Protein AF-Q8GKB3-F1 (afdb_monomer_lite)

Structure (mmCIF, N/CA/C/O backbone):
data_AF-Q8GKB3-F1
#
_entry.id   AF-Q8GKB3-F1
#
loop_
_atom_site.group_PDB
_atom_site.id
_atom_site.type_symbol
_atom_site.label_atom_id
_atom_site.label_alt_id
_atom_site.label_comp_id
_atom_site.label_asym_id
_atom_site.label_entity_id
_atom_site.label_seq_id
_atom_site.pdbx_PDB_ins_code
_atom_site.Cartn_x
_atom_site.Cartn_y
_atom_site.Cartn_z
_atom_site.occupancy
_atom_site.B_iso_or_equiv
_atom_site.auth_seq_id
_atom_site.auth_comp_id
_atom_site.auth_asym_id
_atom_site.auth_atom_id
_atom_site.pdbx_PDB_model_num
ATOM 1 N N . ARG A 1 1 ? -27.242 21.390 -7.746 1.00 57.56 1 ARG A N 1
ATOM 2 C CA . ARG A 1 1 ? -28.396 20.561 -7.320 1.00 57.56 1 ARG A CA 1
ATOM 3 C C . ARG A 1 1 ? -28.477 19.266 -8.131 1.00 57.56 1 ARG A C 1
ATOM 5 O O . ARG A 1 1 ? -28.123 18.250 -7.562 1.00 57.56 1 ARG A O 1
ATOM 12 N N . ALA A 1 2 ? -28.715 19.308 -9.448 1.00 63.25 2 ALA A N 1
ATOM 13 C CA . ALA A 1 2 ? -28.786 18.109 -10.306 1.00 63.25 2 ALA A CA 1
ATOM 14 C C . ALA A 1 2 ? -27.558 17.166 -10.247 1.00 63.25 2 ALA A C 1
ATOM 16 O O . ALA A 1 2 ? -27.710 15.955 -10.167 1.00 63.25 2 ALA A O 1
ATOM 17 N N . LYS A 1 3 ? -26.325 17.701 -10.210 1.00 65.50 3 LYS A N 1
ATOM 18 C CA . LYS A 1 3 ? -25.102 16.877 -10.049 1.00 65.50 3 LYS A CA 1
ATOM 19 C C . LYS A 1 3 ? -25.018 16.148 -8.699 1.00 65.50 3 LYS A C 1
ATOM 21 O O . LYS A 1 3 ? -24.369 15.116 -8.605 1.00 65.50 3 LYS A O 1
ATOM 26 N N . LEU A 1 4 ? -25.637 16.712 -7.662 1.00 65.69 4 LEU A N 1
ATOM 27 C CA . LEU A 1 4 ? -25.622 16.187 -6.294 1.00 65.69 4 LEU A CA 1
ATOM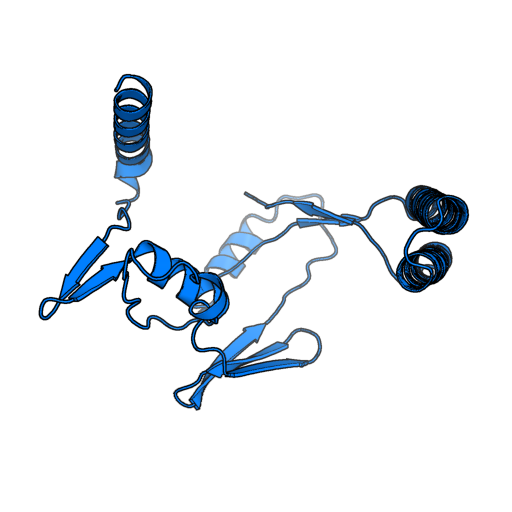 28 C C . LEU A 1 4 ? -26.699 15.115 -6.101 1.00 65.69 4 LEU A C 1
ATOM 30 O O . LEU A 1 4 ? -26.449 14.142 -5.404 1.00 65.69 4 LEU A O 1
ATOM 34 N N . GLU A 1 5 ? -27.856 15.276 -6.746 1.00 71.56 5 GLU A N 1
ATOM 35 C CA . GLU A 1 5 ? -28.888 14.232 -6.826 1.00 71.56 5 GLU A CA 1
ATOM 36 C C . GLU A 1 5 ? -28.377 13.026 -7.616 1.00 71.56 5 GLU A C 1
ATOM 38 O O . GLU A 1 5 ? -28.319 11.939 -7.061 1.00 71.56 5 GLU A O 1
ATOM 43 N N . ASN A 1 6 ? -27.796 13.243 -8.803 1.00 81.12 6 ASN A N 1
ATOM 44 C CA . ASN A 1 6 ? -27.187 12.164 -9.596 1.00 81.12 6 ASN A CA 1
ATOM 45 C C . ASN A 1 6 ? -26.105 11.382 -8.820 1.00 81.12 6 ASN A C 1
ATOM 47 O O . ASN A 1 6 ? -25.928 10.183 -9.010 1.00 81.12 6 ASN A O 1
ATOM 51 N N . PHE A 1 7 ? -25.367 12.056 -7.932 1.00 79.12 7 PHE A N 1
ATOM 52 C CA . PHE A 1 7 ? -24.372 11.400 -7.087 1.00 79.12 7 PHE A CA 1
ATOM 53 C C . PHE A 1 7 ? -25.003 10.544 -5.980 1.00 79.12 7 PHE A C 1
ATOM 55 O O . PHE A 1 7 ? -24.488 9.467 -5.694 1.00 79.12 7 PHE A O 1
ATOM 62 N N . LYS A 1 8 ? -26.110 10.991 -5.373 1.00 83.88 8 LYS A N 1
ATOM 63 C CA . LYS A 1 8 ? -26.847 10.197 -4.379 1.00 83.88 8 LYS A CA 1
ATOM 64 C C . LYS A 1 8 ? -27.447 8.945 -5.007 1.00 83.88 8 LYS A C 1
ATOM 66 O O . LYS A 1 8 ? -27.186 7.861 -4.498 1.00 83.88 8 LYS A O 1
ATOM 71 N N . ASP A 1 9 ? -28.110 9.094 -6.151 1.00 86.81 9 ASP A N 1
ATOM 72 C CA . ASP A 1 9 ? -28.740 7.983 -6.873 1.00 86.81 9 ASP A CA 1
ATOM 73 C C . ASP A 1 9 ? -27.709 6.901 -7.236 1.00 86.81 9 ASP A C 1
ATOM 75 O O . ASP A 1 9 ? -27.957 5.704 -7.119 1.00 86.81 9 ASP A O 1
ATOM 79 N N . ARG A 1 10 ? -26.491 7.314 -7.620 1.00 86.81 10 ARG A N 1
ATOM 80 C CA . ARG A 1 10 ? -25.379 6.387 -7.887 1.00 86.81 10 ARG A CA 1
ATOM 81 C C . ARG A 1 10 ? -24.908 5.636 -6.648 1.00 86.81 10 ARG A C 1
ATOM 83 O O . ARG A 1 10 ? -24.505 4.486 -6.775 1.00 86.81 10 ARG A O 1
ATOM 90 N N . ILE A 1 11 ? -24.898 6.276 -5.480 1.00 85.81 11 ILE A N 1
ATOM 91 C CA . ILE A 1 11 ? -24.496 5.605 -4.241 1.00 85.81 11 ILE A CA 1
ATOM 92 C C . ILE A 1 11 ? -25.533 4.557 -3.852 1.00 85.81 11 ILE A C 1
ATOM 94 O O . ILE A 1 11 ? -25.150 3.436 -3.537 1.00 85.81 11 ILE A O 1
ATOM 98 N N . GLU A 1 12 ? -26.815 4.908 -3.913 1.00 88.12 12 GLU A N 1
ATOM 99 C CA . GLU A 1 12 ? -27.913 3.989 -3.598 1.00 88.12 12 GLU A CA 1
ATOM 100 C C . GLU A 1 12 ? -27.902 2.783 -4.543 1.00 88.12 12 GLU A C 1
ATOM 102 O O . GLU A 1 12 ? -27.951 1.646 -4.082 1.00 88.12 12 GLU A O 1
ATOM 107 N N . LEU A 1 13 ? -27.686 3.013 -5.843 1.00 89.88 13 LEU A N 1
ATOM 108 C CA . LEU A 1 13 ? -27.510 1.939 -6.820 1.00 89.88 13 LEU A CA 1
ATOM 109 C C . LEU A 1 13 ? -26.322 1.023 -6.479 1.00 89.88 13 LEU A C 1
ATOM 111 O O . LEU A 1 13 ? -26.431 -0.195 -6.582 1.00 89.88 13 LEU A O 1
ATOM 115 N N . ILE A 1 14 ? -25.174 1.580 -6.078 1.00 87.88 14 ILE A N 1
ATOM 116 C CA . ILE A 1 14 ? -24.003 0.777 -5.688 1.00 87.88 14 ILE A CA 1
ATOM 117 C C . ILE A 1 14 ? -24.302 -0.048 -4.428 1.00 87.88 14 ILE A C 1
ATOM 119 O O . ILE A 1 14 ? -23.951 -1.225 -4.379 1.00 87.88 14 ILE A O 1
ATOM 123 N N . GLU A 1 15 ? -24.946 0.545 -3.421 1.00 88.25 15 GLU A N 1
ATOM 124 C CA . GLU A 1 15 ? -25.337 -0.153 -2.190 1.00 88.25 15 GLU A CA 1
ATOM 125 C C . GLU A 1 15 ? -26.321 -1.297 -2.486 1.00 88.25 15 GLU A C 1
ATOM 127 O O . GLU A 1 15 ? -26.156 -2.397 -1.957 1.00 88.25 15 GLU A O 1
ATOM 132 N N . GLU A 1 16 ? -27.287 -1.081 -3.382 1.00 90.50 16 GLU A N 1
ATOM 133 C CA . GLU A 1 16 ? -28.242 -2.103 -3.818 1.00 90.50 16 GLU A CA 1
ATOM 134 C C . GLU A 1 16 ? -27.545 -3.253 -4.556 1.00 90.50 16 GLU A C 1
ATOM 136 O O . GLU A 1 16 ? -27.718 -4.422 -4.196 1.00 90.50 16 GLU A O 1
ATOM 141 N N . LEU A 1 17 ? -26.693 -2.936 -5.536 1.00 91.44 17 LEU A N 1
ATOM 142 C CA . LEU A 1 17 ? -25.944 -3.930 -6.313 1.00 91.44 17 LEU A CA 1
ATOM 143 C C . LEU A 1 17 ? -25.020 -4.782 -5.437 1.00 91.44 17 LEU A C 1
ATOM 145 O O . LEU A 1 17 ? -24.800 -5.963 -5.721 1.00 91.44 17 LEU A O 1
ATOM 149 N N . LEU A 1 18 ? -24.475 -4.190 -4.374 1.00 89.12 18 LEU A N 1
ATOM 150 C CA . LEU A 1 18 ? -23.573 -4.865 -3.449 1.00 89.12 18 LEU A CA 1
ATOM 151 C C . LEU A 1 18 ? -24.287 -5.489 -2.248 1.00 89.12 18 LEU A C 1
ATOM 153 O O . LEU A 1 18 ? -23.636 -6.213 -1.504 1.00 89.12 18 LEU A O 1
ATOM 157 N N . SER A 1 19 ? -25.594 -5.277 -2.067 1.00 90.62 19 SER A N 1
ATOM 158 C CA . SER A 1 19 ? -26.366 -5.655 -0.868 1.00 90.62 19 SER A CA 1
ATOM 159 C C . SER A 1 19 ? -26.154 -7.098 -0.393 1.00 90.62 19 SER A C 1
ATOM 161 O O . SER A 1 19 ? -26.012 -7.333 0.807 1.00 90.62 19 SER A O 1
ATOM 163 N N . LYS A 1 20 ? -26.042 -8.056 -1.324 1.00 89.19 20 LYS A N 1
ATOM 164 C CA . LYS A 1 20 ? -25.775 -9.480 -1.041 1.00 89.19 20 LYS A CA 1
ATOM 165 C C . LYS A 1 20 ? -24.428 -9.754 -0.353 1.00 89.19 20 LYS A C 1
ATOM 167 O O . LYS A 1 20 ? -24.239 -10.832 0.195 1.00 89.19 20 LYS A O 1
ATOM 172 N N . TYR A 1 21 ? -23.499 -8.802 -0.408 1.00 85.69 21 TYR A N 1
ATOM 173 C CA . TYR A 1 21 ? -22.193 -8.846 0.255 1.00 85.69 21 TYR A CA 1
ATOM 174 C C . TYR A 1 21 ? -22.167 -8.040 1.561 1.00 85.69 21 TYR A C 1
ATOM 176 O O . TYR A 1 21 ? -21.103 -7.874 2.146 1.00 85.69 21 TYR A O 1
ATOM 184 N N . HIS A 1 22 ? -23.316 -7.522 2.011 1.00 84.81 22 HIS A N 1
ATOM 185 C CA . HIS A 1 22 ? -23.451 -6.717 3.229 1.00 84.81 22 HIS A CA 1
ATOM 186 C C . HIS A 1 22 ? -22.475 -5.521 3.283 1.00 84.81 22 HIS A C 1
ATOM 188 O O . HIS A 1 22 ? -21.670 -5.403 4.212 1.00 84.81 22 HIS A O 1
ATOM 194 N N . PRO A 1 23 ? -22.519 -4.614 2.288 1.00 83.50 23 PRO A N 1
ATOM 195 C CA . PRO A 1 23 ? -21.546 -3.541 2.169 1.00 83.50 23 PRO A CA 1
ATOM 196 C C . PRO A 1 23 ? -21.717 -2.552 3.324 1.00 83.50 23 PRO A C 1
ATOM 198 O O . PRO A 1 23 ? -22.819 -2.081 3.608 1.00 83.50 23 PRO A O 1
ATOM 201 N N . THR A 1 24 ? -20.612 -2.187 3.973 1.00 83.88 24 THR A N 1
ATOM 202 C CA . THR A 1 24 ? -20.613 -1.142 5.003 1.00 83.88 24 THR A CA 1
ATOM 203 C C . THR A 1 24 ? -20.085 0.154 4.411 1.00 83.88 24 THR A C 1
ATOM 205 O O . THR A 1 24 ? -18.907 0.275 4.079 1.00 83.88 24 THR A O 1
ATOM 208 N N . ARG A 1 25 ? -20.955 1.159 4.285 1.00 85.12 25 ARG A N 1
ATOM 209 C CA . ARG A 1 25 ? -20.536 2.479 3.812 1.00 85.12 25 ARG A CA 1
ATOM 210 C C . ARG A 1 25 ? -19.742 3.214 4.889 1.00 85.12 25 ARG A C 1
ATOM 212 O O . ARG A 1 25 ? -20.268 3.523 5.956 1.00 85.12 25 ARG A O 1
ATOM 219 N N . LEU A 1 26 ? -18.509 3.583 4.555 1.00 89.31 26 LEU A N 1
ATOM 220 C CA . LEU A 1 26 ? -17.647 4.412 5.395 1.00 89.31 26 LEU A CA 1
ATOM 221 C C . LEU A 1 26 ? -18.171 5.859 5.418 1.00 89.31 26 LEU A C 1
ATOM 223 O O . LEU A 1 26 ? -18.355 6.481 4.369 1.00 89.31 26 LEU A O 1
ATOM 227 N N . LYS A 1 27 ? -18.453 6.386 6.614 1.00 89.06 27 LYS A N 1
ATOM 228 C CA . LYS A 1 27 ? -19.030 7.723 6.840 1.00 89.06 27 LYS A CA 1
ATOM 229 C C . LYS A 1 27 ? -18.283 8.465 7.953 1.00 89.06 27 LYS A C 1
ATOM 231 O O . LYS A 1 27 ? -17.488 7.878 8.687 1.00 89.06 27 LYS A O 1
ATOM 236 N N . GLU A 1 28 ? -18.552 9.760 8.079 1.00 90.88 28 GLU A N 1
ATOM 237 C CA . GLU A 1 28 ? -18.192 10.508 9.286 1.00 90.88 28 GLU A CA 1
ATOM 238 C C . GLU A 1 28 ? -19.010 9.988 10.482 1.00 90.88 28 GLU A C 1
ATOM 240 O O . GLU A 1 28 ? -20.174 9.609 10.323 1.00 90.88 28 GLU A O 1
ATOM 245 N N . TYR A 1 29 ? -18.415 9.974 11.674 1.00 91.69 29 TYR A N 1
ATOM 246 C CA . TYR A 1 29 ? -19.102 9.629 12.921 1.00 91.69 29 TYR A CA 1
ATOM 247 C C . TYR A 1 29 ? -18.684 10.567 14.052 1.00 91.69 29 TYR A C 1
ATOM 249 O O . TYR A 1 29 ? -17.652 11.228 13.968 1.00 91.69 29 TYR A O 1
ATOM 257 N N . ILE A 1 30 ? -19.497 10.647 15.106 1.00 91.12 30 ILE A N 1
ATOM 258 C CA . ILE A 1 30 ? -19.225 11.497 16.269 1.00 91.12 30 ILE A CA 1
ATOM 259 C C . ILE A 1 30 ? -18.953 10.605 17.473 1.00 91.12 30 ILE A C 1
ATOM 261 O O . ILE A 1 30 ? -19.745 9.715 17.777 1.00 91.12 30 ILE A O 1
ATOM 265 N N . LYS A 1 31 ? -17.847 10.869 18.165 1.00 89.50 31 LYS A N 1
ATOM 266 C CA . LYS A 1 31 ? -17.503 10.247 19.445 1.00 89.50 31 LYS A CA 1
ATOM 267 C C . LYS A 1 31 ? -16.968 11.336 20.370 1.00 89.50 31 LYS A C 1
ATOM 269 O O . LYS A 1 31 ? -16.141 12.135 19.948 1.00 89.50 31 LYS A O 1
ATOM 274 N N . ASP A 1 32 ? -17.498 11.424 21.588 1.00 91.12 32 ASP A N 1
ATOM 275 C CA . ASP A 1 32 ? -17.078 12.409 22.599 1.00 91.12 32 ASP A CA 1
ATOM 276 C C . ASP A 1 32 ? -17.067 13.872 22.092 1.00 91.12 32 ASP A C 1
ATOM 278 O O . ASP A 1 32 ? -16.200 14.672 22.429 1.00 91.12 32 ASP A O 1
ATOM 282 N N . GLY A 1 33 ? -18.031 14.228 21.231 1.00 88.12 33 GLY A N 1
ATOM 283 C CA . GLY A 1 33 ? -18.151 15.569 20.639 1.00 88.12 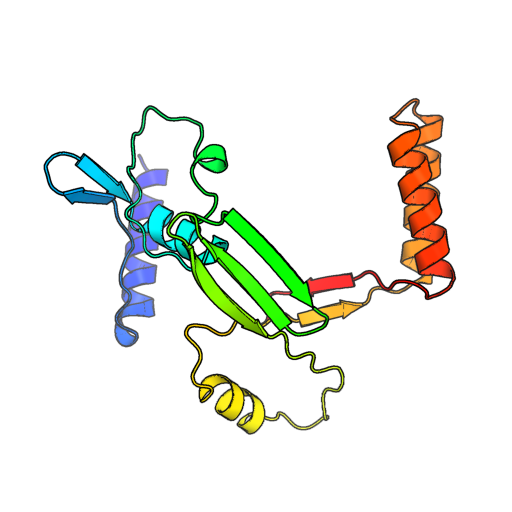33 GLY A CA 1
ATOM 284 C C . GLY A 1 33 ? -17.171 15.874 19.497 1.00 88.12 33 GLY A C 1
ATOM 285 O O . GLY A 1 33 ? -17.234 16.957 18.916 1.00 88.12 33 GLY A O 1
ATOM 286 N N . VAL A 1 34 ? -16.304 14.928 19.134 1.00 86.06 34 VAL A N 1
ATOM 287 C CA . VAL A 1 34 ? -15.335 15.050 18.039 1.00 86.06 34 VAL A CA 1
ATOM 288 C C . VAL A 1 34 ? -15.848 14.307 16.805 1.00 86.06 34 VAL A C 1
ATOM 290 O O . VAL A 1 34 ? -16.399 13.209 16.907 1.00 86.06 34 VAL A O 1
ATOM 293 N N . VAL A 1 35 ? -15.687 14.919 15.628 1.00 88.38 35 VAL A N 1
ATOM 294 C CA . VAL A 1 35 ? -16.036 14.307 14.338 1.00 88.38 35 VAL A CA 1
ATOM 295 C C . VAL A 1 35 ? -14.847 13.502 13.827 1.00 88.38 35 VAL A C 1
ATOM 297 O O . VAL A 1 35 ? -13.744 14.027 13.682 1.00 88.38 35 VAL A O 1
ATOM 300 N N . TYR A 1 36 ? -15.092 12.241 13.508 1.00 87.94 36 TYR A N 1
ATOM 301 C CA . TYR A 1 36 ? -14.138 11.296 12.942 1.00 87.94 36 TYR A CA 1
ATOM 302 C C . TYR A 1 36 ? -14.568 10.878 11.535 1.00 87.94 36 TYR A C 1
ATOM 304 O O . TYR A 1 36 ? -15.719 11.089 11.148 1.00 87.94 36 TYR A O 1
ATOM 312 N N . SER A 1 37 ? -13.665 10.275 10.760 1.00 87.56 37 SER A N 1
ATOM 313 C CA . SER A 1 37 ? -13.957 9.794 9.405 1.00 87.56 37 SER A CA 1
ATOM 314 C C . SER A 1 37 ? -13.522 8.347 9.217 1.00 87.56 37 SER A C 1
ATOM 316 O O . SER A 1 37 ? -12.334 8.076 9.057 1.00 87.56 37 SER A O 1
ATOM 318 N N . LYS A 1 38 ? -14.495 7.428 9.104 1.00 88.81 38 LYS A N 1
ATOM 319 C CA . LYS A 1 38 ? -14.222 6.015 8.781 1.00 88.81 38 LYS A CA 1
ATOM 320 C C . LYS A 1 38 ? -13.503 5.843 7.447 1.00 88.81 38 LYS A C 1
ATOM 322 O O . LYS A 1 38 ? -12.771 4.882 7.260 1.00 88.81 38 LYS A O 1
ATOM 327 N N . GLN A 1 39 ? -13.712 6.771 6.515 1.00 86.94 39 GLN A N 1
ATOM 328 C CA . GLN A 1 39 ? -13.019 6.742 5.234 1.00 86.94 39 GLN A CA 1
ATOM 329 C C . GLN A 1 39 ? -11.532 7.079 5.398 1.00 86.94 39 GLN A C 1
ATOM 331 O O . GLN A 1 39 ? -10.691 6.395 4.825 1.00 86.94 39 GLN A O 1
ATOM 336 N N . CYS A 1 40 ? -11.204 8.108 6.185 1.00 83.94 40 CYS A N 1
ATOM 337 C CA . CYS A 1 40 ? -9.807 8.448 6.464 1.00 83.94 40 CYS A CA 1
ATOM 338 C C . CYS A 1 40 ? -9.136 7.360 7.301 1.00 83.94 40 CYS A C 1
ATOM 340 O O . CYS A 1 40 ? -8.011 6.995 7.001 1.00 83.94 40 CYS A O 1
ATOM 342 N N . GLU A 1 41 ? -9.842 6.785 8.275 1.00 85.88 41 GLU A N 1
ATOM 343 C CA . GLU A 1 41 ? -9.364 5.636 9.057 1.00 85.88 41 GLU A CA 1
ATOM 344 C C . GLU A 1 41 ? -9.015 4.449 8.168 1.00 85.88 41 GLU A C 1
ATOM 346 O O . GLU A 1 41 ? -7.932 3.894 8.300 1.00 85.88 41 GLU A O 1
ATOM 351 N N . PHE A 1 42 ? -9.882 4.104 7.213 1.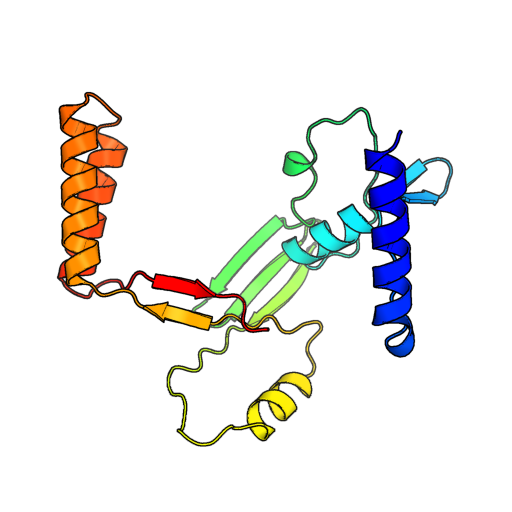00 84.81 42 PHE A N 1
ATOM 352 C CA . PHE A 1 42 ? -9.604 3.030 6.265 1.00 84.81 42 PHE A CA 1
ATOM 353 C C . PHE A 1 42 ? -8.361 3.317 5.415 1.00 84.81 42 PHE A C 1
ATOM 355 O O . PHE A 1 42 ? -7.501 2.456 5.273 1.00 84.81 42 PHE A O 1
ATOM 362 N N . TYR A 1 43 ? -8.212 4.533 4.884 1.00 80.00 43 TYR A N 1
ATOM 363 C CA . TYR A 1 43 ? -7.003 4.889 4.135 1.00 80.00 43 TYR A CA 1
ATOM 364 C C . TYR A 1 43 ? -5.745 4.902 5.009 1.00 80.00 43 TYR A C 1
ATOM 366 O O . TYR A 1 43 ? -4.688 4.473 4.559 1.00 80.00 43 TYR A O 1
ATOM 374 N N . ASN A 1 44 ? -5.849 5.370 6.251 1.00 79.62 44 ASN A N 1
ATOM 375 C CA . ASN A 1 44 ? -4.743 5.377 7.202 1.00 79.62 44 ASN A CA 1
ATOM 376 C C . ASN A 1 44 ? -4.322 3.939 7.551 1.00 79.62 44 ASN A C 1
ATOM 378 O O . ASN A 1 44 ? -3.133 3.625 7.564 1.00 79.62 44 ASN A O 1
ATOM 382 N N . PHE A 1 45 ? -5.298 3.046 7.714 1.00 81.69 45 PHE A N 1
ATOM 383 C CA . PHE A 1 45 ? -5.074 1.614 7.855 1.00 81.69 45 PHE A CA 1
ATOM 384 C C . PHE A 1 45 ? -4.382 1.012 6.624 1.00 81.69 45 PHE A C 1
ATOM 386 O O . PHE A 1 45 ? -3.438 0.251 6.779 1.00 81.69 45 PHE A O 1
ATOM 393 N N . LEU A 1 46 ? -4.767 1.382 5.400 1.00 78.44 46 LEU A N 1
ATOM 394 C CA . LEU A 1 46 ? -4.090 0.886 4.193 1.00 78.44 46 LEU A CA 1
ATOM 395 C C . LEU A 1 46 ? -2.611 1.297 4.114 1.00 78.44 46 LEU A C 1
ATOM 397 O O . LEU A 1 46 ? -1.810 0.577 3.526 1.00 78.44 46 LEU A O 1
ATOM 401 N N . VAL A 1 47 ? -2.251 2.451 4.682 1.00 74.94 47 VAL A N 1
ATOM 402 C CA . VAL A 1 47 ? -0.870 2.957 4.673 1.00 74.94 47 VAL A CA 1
ATOM 403 C C . VAL A 1 47 ? -0.026 2.327 5.780 1.00 74.94 47 VAL A C 1
ATOM 405 O O . VAL A 1 47 ? 1.123 1.975 5.529 1.00 74.94 47 VAL A O 1
ATOM 408 N N . GLY A 1 48 ? -0.571 2.200 6.993 1.00 71.25 48 GLY A N 1
ATOM 409 C CA . GLY A 1 48 ? 0.208 1.802 8.172 1.00 71.25 48 GLY A CA 1
ATOM 410 C C . GLY A 1 48 ? -0.281 0.591 8.941 1.00 71.25 48 GLY A C 1
ATOM 411 O O . GLY A 1 48 ? 0.287 0.256 9.973 1.00 71.25 48 GLY A O 1
ATOM 412 N N . MET A 1 49 ? -1.329 -0.075 8.463 1.00 72.00 49 MET A N 1
ATOM 413 C CA . MET A 1 49 ? -1.973 -1.203 9.143 1.00 72.00 49 MET A CA 1
ATOM 414 C C . MET A 1 49 ? -2.420 -0.866 10.574 1.00 72.00 49 MET A C 1
ATOM 416 O O . MET A 1 49 ? -2.397 -1.719 11.462 1.00 72.00 49 MET A O 1
ATOM 420 N N . ASN A 1 50 ? -2.823 0.389 10.796 1.00 72.38 50 ASN A N 1
ATOM 421 C CA . ASN A 1 50 ? -3.271 0.900 12.085 1.00 72.38 50 ASN A CA 1
ATOM 422 C C . ASN A 1 50 ? -4.723 1.391 12.003 1.00 72.38 50 ASN A C 1
ATOM 424 O O . ASN A 1 50 ? -5.053 2.258 11.194 1.00 72.38 50 ASN A O 1
ATOM 428 N N . GLU A 1 51 ? -5.582 0.867 12.878 1.00 74.50 51 GLU A N 1
ATOM 429 C CA . GLU A 1 51 ? -7.005 1.223 12.984 1.00 74.50 51 GLU A CA 1
ATOM 430 C C . GLU A 1 51 ? -7.260 2.446 13.887 1.00 74.50 51 GLU A C 1
ATOM 432 O O . GLU A 1 51 ? -8.317 2.588 14.509 1.00 74.50 51 GLU A O 1
ATOM 437 N N . ALA A 1 52 ? -6.287 3.351 13.986 1.00 75.62 52 ALA A N 1
ATOM 438 C CA . ALA A 1 52 ? -6.407 4.545 14.808 1.00 75.62 52 ALA A CA 1
ATOM 439 C C . ALA A 1 52 ? -7.546 5.463 14.311 1.00 75.62 52 ALA A C 1
ATOM 441 O O . ALA A 1 52 ? -7.585 5.792 13.120 1.00 75.62 52 ALA A O 1
ATOM 442 N N . PRO A 1 53 ? -8.440 5.939 15.206 1.00 81.19 53 PRO A N 1
ATOM 443 C CA . PRO A 1 53 ? -9.478 6.903 14.857 1.00 81.19 53 PRO A CA 1
ATOM 444 C C . PRO A 1 53 ? -8.898 8.158 14.200 1.00 81.19 53 PRO A C 1
ATOM 446 O O . PRO A 1 53 ? -7.941 8.744 14.709 1.00 81.19 53 PRO A O 1
ATOM 449 N N . PHE A 1 54 ? -9.513 8.625 13.112 1.00 80.38 54 PHE A N 1
ATOM 450 C CA . PHE A 1 54 ? -9.026 9.791 12.375 1.00 80.38 54 PHE A CA 1
ATOM 451 C C . PHE A 1 54 ? -9.937 10.990 12.599 1.00 80.38 54 PHE A C 1
ATOM 453 O O . PHE A 1 54 ? -11.075 11.021 12.122 1.00 80.38 54 PHE A O 1
ATOM 460 N N . ILE A 1 55 ? -9.425 12.002 13.302 1.00 80.75 55 ILE A N 1
ATOM 461 C CA . ILE A 1 55 ? -10.165 13.236 13.575 1.00 80.75 55 ILE A CA 1
ATOM 462 C C . ILE A 1 55 ? -10.345 14.018 12.273 1.00 80.75 55 ILE A C 1
ATOM 464 O O . ILE A 1 55 ? -9.392 14.522 11.676 1.00 80.75 55 ILE A O 1
ATOM 468 N N . CYS A 1 56 ? -11.596 14.167 11.858 1.00 72.50 56 CYS A N 1
ATOM 469 C CA . CYS A 1 56 ? -11.976 14.903 10.668 1.00 72.50 56 CYS A CA 1
ATOM 470 C C . CYS A 1 56 ? -12.268 16.360 11.037 1.00 72.50 56 CYS A C 1
ATOM 472 O O . CYS A 1 56 ? -13.415 16.765 11.232 1.00 72.50 56 CYS A O 1
ATOM 474 N N . ASN A 1 57 ? -11.218 17.175 11.129 1.00 69.12 57 ASN A N 1
ATOM 475 C CA . ASN A 1 57 ? -11.383 18.617 11.246 1.00 69.12 57 ASN A CA 1
ATOM 476 C C . ASN A 1 57 ? -11.436 19.231 9.842 1.00 69.12 57 ASN A C 1
ATOM 478 O O . ASN 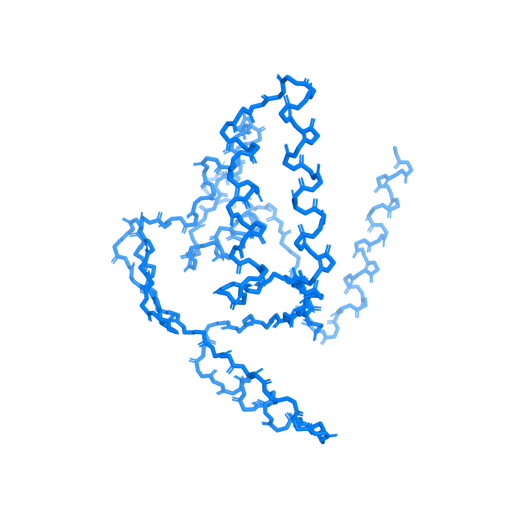A 1 57 ? -10.415 19.348 9.173 1.00 69.12 57 ASN A O 1
ATOM 482 N N . ARG A 1 58 ? -12.625 19.655 9.391 1.00 58.91 58 ARG A N 1
ATOM 483 C CA . ARG A 1 58 ? -12.827 20.259 8.055 1.00 58.91 58 ARG A CA 1
ATOM 484 C C . ARG A 1 58 ? -11.983 21.519 7.801 1.00 58.91 58 ARG A C 1
ATOM 486 O O . ARG A 1 58 ? -11.921 21.980 6.667 1.00 58.91 58 ARG A O 1
ATOM 493 N N . LYS A 1 59 ? -11.365 22.089 8.842 1.00 59.09 59 LYS A N 1
ATOM 494 C CA . LYS A 1 59 ? -10.453 23.238 8.749 1.00 59.09 59 LYS A CA 1
ATOM 495 C C . LYS A 1 59 ? -9.002 22.853 8.437 1.00 59.09 59 LYS A C 1
ATOM 497 O O . LYS A 1 59 ? -8.244 23.720 8.014 1.00 59.09 59 LYS A O 1
ATOM 502 N N . ASP A 1 60 ? -8.623 21.589 8.608 1.00 55.53 60 ASP A N 1
ATOM 503 C CA . ASP A 1 60 ? -7.253 21.133 8.381 1.00 55.53 60 ASP A CA 1
ATOM 504 C C . ASP A 1 60 ? -7.081 20.661 6.930 1.00 55.53 60 ASP A C 1
ATOM 506 O O . ASP A 1 60 ? -7.436 19.546 6.557 1.00 55.53 60 ASP A O 1
ATOM 510 N N . LEU A 1 61 ? -6.501 21.533 6.103 1.00 51.41 61 LEU A N 1
ATOM 511 C CA . LEU A 1 61 ? -6.186 21.316 4.681 1.00 51.41 61 LEU A CA 1
ATOM 512 C C . LEU A 1 61 ? -5.063 20.289 4.423 1.00 51.41 61 LEU A C 1
ATOM 514 O O . LEU A 1 61 ? -4.700 20.045 3.273 1.00 51.41 61 LEU A O 1
ATOM 518 N N . TYR A 1 62 ? -4.519 19.670 5.470 1.00 57.53 62 TYR A N 1
ATOM 519 C CA . TYR A 1 62 ? -3.297 18.872 5.408 1.00 57.53 62 TYR A CA 1
ATOM 520 C C . TYR A 1 62 ? -3.541 17.389 5.697 1.00 57.53 62 TYR A C 1
ATOM 522 O O . TYR A 1 62 ? -2.831 16.767 6.483 1.00 57.53 62 TYR A O 1
ATOM 530 N N . LEU A 1 63 ? -4.534 16.791 5.030 1.00 60.94 63 LEU A N 1
ATOM 531 C CA . LEU A 1 63 ? -4.766 15.339 5.075 1.00 60.94 63 LEU A CA 1
ATOM 532 C C . LEU A 1 63 ? -3.474 14.542 4.822 1.00 60.94 63 LEU A C 1
ATOM 534 O O . LEU A 1 63 ? -3.207 13.581 5.530 1.00 60.94 63 LEU A O 1
ATOM 538 N N . LYS A 1 64 ? -2.631 14.987 3.880 1.00 59.62 64 LYS A N 1
ATOM 539 C CA . LYS A 1 64 ? -1.357 14.327 3.543 1.00 59.62 64 LYS A CA 1
ATOM 540 C C . LYS A 1 64 ? -0.342 14.287 4.699 1.00 59.62 64 LYS A C 1
ATOM 542 O O . LYS A 1 64 ? 0.466 13.376 4.748 1.00 59.62 64 LYS A O 1
ATOM 547 N N . GLU A 1 65 ? -0.357 15.282 5.588 1.00 63.28 65 GLU A N 1
ATOM 548 C CA . GLU A 1 65 ? 0.607 15.403 6.698 1.00 63.28 65 GLU A CA 1
ATOM 549 C C . GLU A 1 65 ? 0.142 14.636 7.937 1.00 63.28 65 GLU A C 1
ATOM 551 O O . GLU A 1 65 ? 0.942 14.357 8.820 1.00 63.28 65 GLU A O 1
ATOM 556 N N . LYS A 1 66 ? -1.150 14.289 7.996 1.00 66.88 66 LYS A N 1
ATOM 557 C CA . LYS A 1 66 ? -1.751 13.509 9.085 1.00 66.88 66 LYS A CA 1
ATOM 558 C C . LYS A 1 66 ? -1.959 12.034 8.735 1.00 66.88 66 LYS A C 1
ATOM 560 O O . LYS A 1 66 ? -2.159 11.227 9.634 1.00 66.88 66 LYS A O 1
ATOM 565 N N . MET A 1 67 ? -1.977 11.693 7.447 1.00 69.31 67 MET A N 1
ATOM 566 C CA . MET A 1 67 ? -2.214 10.334 6.950 1.00 69.31 67 MET A CA 1
ATOM 567 C C . MET A 1 67 ? -0.893 9.623 6.665 1.00 69.31 67 MET A C 1
ATOM 569 O O . MET A 1 67 ? -0.569 9.323 5.518 1.00 69.31 67 MET A O 1
ATOM 573 N N . HIS A 1 68 ? -0.115 9.369 7.711 1.00 71.81 68 HIS A N 1
ATOM 574 C CA . HIS A 1 68 ? 1.072 8.513 7.635 1.00 71.81 68 HIS A CA 1
ATOM 575 C C . HIS A 1 68 ? 0.800 7.096 8.145 1.00 71.81 68 HIS A C 1
ATOM 577 O O . HIS A 1 68 ? 1.728 6.317 8.305 1.00 71.81 68 HIS A O 1
ATOM 583 N N . GLY A 1 69 ? -0.456 6.743 8.433 1.00 71.00 69 GLY A N 1
ATOM 584 C CA . GLY A 1 69 ? -0.820 5.416 8.927 1.00 71.00 69 GLY A CA 1
ATOM 585 C C . GLY A 1 69 ? -0.393 5.146 10.365 1.00 71.00 69 GLY A C 1
ATOM 586 O O . GLY A 1 69 ? -0.496 4.013 10.814 1.00 71.00 69 GLY A O 1
ATOM 587 N N . GLY A 1 70 ? 0.117 6.154 11.082 1.00 77.06 70 GLY A N 1
ATOM 588 C CA . GLY A 1 70 ? 0.840 5.918 12.330 1.00 77.06 70 GLY A CA 1
ATOM 589 C C . GLY A 1 70 ? 2.141 5.143 12.111 1.00 77.06 70 GLY A C 1
ATOM 590 O O . GLY A 1 70 ? 2.620 4.525 13.051 1.00 77.06 70 GLY A O 1
ATOM 591 N N . VAL A 1 71 ? 2.681 5.128 10.885 1.00 83.25 71 VAL A N 1
ATOM 592 C CA . VAL A 1 71 ? 3.943 4.464 10.558 1.00 83.25 71 VAL A CA 1
ATOM 593 C C . VAL A 1 71 ? 5.097 5.336 11.007 1.00 83.25 71 VAL A C 1
ATOM 595 O O . VAL A 1 71 ? 5.279 6.447 10.508 1.00 83.25 71 VAL A O 1
ATOM 598 N N . LYS A 1 72 ? 5.923 4.786 11.887 1.00 86.25 72 LYS A N 1
ATOM 599 C CA . LYS A 1 72 ? 7.184 5.388 12.291 1.00 86.25 72 LYS A CA 1
ATOM 600 C C . LYS A 1 72 ? 8.285 5.049 11.291 1.00 86.25 72 LYS A C 1
ATOM 602 O O . LYS A 1 72 ? 8.961 5.940 10.786 1.00 86.25 72 LYS A O 1
ATOM 607 N N . GLU A 1 73 ? 8.458 3.762 10.991 1.00 88.94 73 GLU A N 1
ATOM 608 C CA . GLU A 1 73 ? 9.536 3.254 10.134 1.00 88.94 73 GLU A CA 1
ATOM 609 C C . GLU A 1 73 ? 9.078 2.040 9.311 1.00 88.94 73 GLU A C 1
ATOM 611 O O . GLU A 1 73 ? 8.272 1.230 9.770 1.00 88.94 73 GLU A O 1
ATOM 616 N N . VAL A 1 74 ? 9.637 1.884 8.103 1.00 88.19 74 VAL A N 1
ATOM 617 C CA . VAL A 1 74 ? 9.418 0.709 7.243 1.00 88.19 74 VAL A CA 1
ATOM 618 C C . VAL A 1 74 ? 10.752 0.058 6.903 1.00 88.19 74 VAL A C 1
ATOM 620 O O . VAL A 1 74 ? 11.674 0.711 6.415 1.00 88.19 74 VAL A O 1
ATOM 623 N N . TYR A 1 75 ? 10.829 -1.248 7.126 1.00 90.12 75 TYR A N 1
ATOM 624 C CA . TYR A 1 75 ? 11.994 -2.078 6.859 1.00 90.12 75 TYR A CA 1
ATOM 625 C C . TYR A 1 75 ? 11.686 -3.064 5.737 1.00 90.12 75 TYR A C 1
ATOM 627 O O . TYR A 1 75 ? 10.675 -3.763 5.791 1.00 90.12 75 TYR A O 1
ATOM 635 N N . PHE A 1 76 ? 12.587 -3.169 4.760 1.00 87.69 76 PHE A N 1
ATOM 636 C CA . PHE A 1 76 ? 12.488 -4.125 3.657 1.00 87.69 76 PHE A CA 1
ATOM 637 C C . PHE A 1 76 ? 13.686 -5.075 3.663 1.00 87.69 76 PHE A C 1
ATOM 639 O O . PHE A 1 76 ? 14.835 -4.643 3.730 1.00 87.69 76 PHE A O 1
ATOM 646 N N . ALA A 1 77 ? 13.410 -6.372 3.552 1.00 86.50 77 ALA A N 1
ATOM 647 C CA . ALA A 1 77 ? 14.396 -7.431 3.401 1.00 86.50 77 ALA A CA 1
ATOM 648 C C . ALA A 1 77 ? 13.912 -8.431 2.340 1.00 86.50 77 ALA A C 1
ATOM 650 O O . ALA A 1 77 ? 13.171 -9.372 2.629 1.00 86.50 77 ALA A O 1
ATOM 651 N N . ASN A 1 78 ? 14.350 -8.229 1.094 1.00 84.12 78 ASN A N 1
ATOM 652 C CA . ASN A 1 78 ? 13.957 -9.036 -0.064 1.00 84.12 78 ASN A CA 1
ATOM 653 C C . ASN A 1 78 ? 12.420 -9.138 -0.211 1.00 84.12 78 ASN A C 1
ATOM 655 O O . ASN A 1 78 ? 11.776 -8.155 -0.564 1.00 84.12 78 ASN A O 1
ATOM 659 N N . LYS A 1 79 ? 11.835 -10.302 0.103 1.00 85.31 79 LYS A N 1
ATOM 660 C CA . LYS A 1 79 ? 10.394 -10.602 0.025 1.00 85.31 79 LYS A CA 1
ATOM 661 C C . LYS A 1 79 ? 9.653 -10.431 1.352 1.00 85.31 79 LYS A C 1
ATOM 663 O O . LYS A 1 79 ? 8.500 -10.836 1.466 1.00 85.31 79 LYS A O 1
ATOM 668 N N . HIS A 1 80 ? 10.300 -9.866 2.360 1.00 90.50 80 HIS A N 1
ATOM 669 C CA . HIS A 1 80 ? 9.715 -9.631 3.671 1.00 90.50 80 HIS A CA 1
ATOM 670 C C . HIS A 1 80 ? 9.918 -8.182 4.076 1.00 90.50 80 HIS A C 1
ATOM 672 O O . HIS A 1 80 ? 10.858 -7.517 3.637 1.00 90.50 80 HIS A O 1
ATOM 678 N N . GLY A 1 81 ? 9.057 -7.701 4.953 1.00 91.06 81 GLY A N 1
ATOM 679 C CA . GLY A 1 81 ? 9.253 -6.410 5.569 1.00 91.06 81 GLY A CA 1
ATOM 680 C C . GLY A 1 81 ? 8.507 -6.275 6.876 1.00 91.06 81 GLY A C 1
ATOM 681 O O . GLY A 1 81 ? 7.714 -7.135 7.269 1.00 91.06 81 GLY A O 1
ATOM 682 N N . LYS A 1 82 ? 8.828 -5.184 7.559 1.00 91.56 82 LYS A N 1
ATOM 683 C CA . LYS A 1 82 ? 8.258 -4.825 8.847 1.00 91.56 82 LYS A CA 1
ATOM 684 C C . LYS A 1 82 ? 7.866 -3.357 8.836 1.00 91.56 82 LYS A C 1
ATOM 686 O O . LYS A 1 82 ? 8.650 -2.514 8.405 1.00 91.56 82 LYS A O 1
ATOM 691 N N . ILE A 1 83 ? 6.683 -3.066 9.347 1.00 89.12 83 ILE A N 1
ATOM 692 C CA . ILE A 1 83 ? 6.212 -1.723 9.667 1.00 89.12 83 ILE A CA 1
ATOM 693 C C . ILE A 1 83 ? 6.312 -1.579 11.185 1.00 89.12 83 ILE A C 1
ATOM 695 O O . ILE A 1 83 ? 5.773 -2.406 11.921 1.00 89.12 83 ILE A O 1
ATOM 699 N N . LEU A 1 84 ? 7.036 -0.561 11.645 1.00 89.62 84 LEU A N 1
ATOM 700 C CA . LEU A 1 84 ? 7.028 -0.121 13.035 1.00 89.62 84 LEU A CA 1
ATOM 701 C C . LEU A 1 84 ? 6.093 1.079 13.134 1.00 89.62 84 LEU A C 1
ATOM 703 O O . LEU A 1 84 ? 6.301 2.076 12.441 1.00 89.62 84 LEU A O 1
ATOM 707 N N . ASN A 1 85 ? 5.098 0.990 14.004 1.00 87.00 85 ASN A N 1
ATOM 708 C CA . ASN A 1 85 ? 4.148 2.066 14.236 1.00 87.00 85 ASN A CA 1
ATOM 709 C C . ASN A 1 85 ? 4.613 3.022 15.348 1.00 87.00 85 ASN A C 1
ATOM 711 O O . ASN A 1 85 ? 5.526 2.726 16.123 1.00 87.00 85 ASN A O 1
ATOM 715 N N . ASP A 1 86 ? 3.967 4.183 15.440 1.00 84.12 86 ASP A N 1
ATOM 716 C CA . ASP A 1 86 ? 4.220 5.222 16.445 1.00 84.12 86 ASP A CA 1
ATOM 717 C C . ASP A 1 86 ? 3.983 4.724 17.880 1.00 84.12 86 ASP A C 1
ATOM 719 O O . ASP A 1 86 ? 4.670 5.148 18.810 1.00 84.12 86 ASP A O 1
ATOM 723 N N . ASP A 1 87 ? 3.045 3.789 18.062 1.00 84.75 87 ASP A N 1
ATOM 724 C CA . ASP A 1 87 ? 2.758 3.116 19.335 1.00 84.75 87 ASP A CA 1
ATOM 725 C C . ASP A 1 87 ? 3.723 1.957 19.650 1.00 84.75 87 ASP A C 1
ATOM 727 O O . ASP A 1 87 ? 3.527 1.234 20.626 1.00 84.75 87 ASP A O 1
ATOM 731 N N . LEU A 1 88 ? 4.777 1.802 18.840 1.00 87.62 88 LEU A N 1
ATOM 732 C CA . LEU A 1 88 ? 5.775 0.733 18.894 1.00 87.62 88 LEU A CA 1
ATOM 733 C C . LEU A 1 88 ? 5.235 -0.667 18.568 1.00 87.62 88 LEU A C 1
ATOM 735 O O . LEU A 1 88 ? 5.971 -1.643 18.718 1.00 87.62 88 LEU A O 1
ATOM 739 N N . SER A 1 89 ? 3.990 -0.786 18.095 1.00 87.06 89 SER A N 1
ATOM 740 C CA . SER A 1 89 ? 3.497 -2.043 17.536 1.00 87.06 89 SER A CA 1
ATOM 741 C C . SER A 1 89 ? 4.214 -2.369 16.224 1.00 87.06 89 SER A C 1
ATOM 743 O O . SER A 1 89 ? 4.626 -1.484 15.467 1.00 87.06 89 SER A O 1
ATOM 745 N N . GLU A 1 90 ? 4.374 -3.662 15.958 1.00 90.44 90 GLU A N 1
ATOM 746 C CA . GLU A 1 90 ? 5.038 -4.158 14.758 1.00 90.44 90 GLU A CA 1
ATOM 747 C C . GLU A 1 90 ? 4.056 -4.939 13.889 1.00 90.44 90 GLU A C 1
ATOM 749 O O . GLU A 1 90 ? 3.295 -5.777 14.378 1.00 90.44 90 GLU A O 1
ATOM 754 N N . LYS A 1 91 ? 4.110 -4.692 12.581 1.00 87.56 91 LYS A N 1
ATOM 755 C CA . LYS A 1 91 ? 3.374 -5.448 11.568 1.00 87.56 91 LYS A CA 1
ATOM 756 C C . LYS A 1 91 ? 4.355 -6.024 10.565 1.00 87.56 91 LYS A C 1
ATOM 758 O O . LYS A 1 91 ? 5.317 -5.366 10.176 1.00 87.56 91 LYS A O 1
ATOM 763 N N . TYR A 1 92 ? 4.104 -7.254 10.142 1.00 89.06 92 TYR A N 1
ATOM 764 C CA . TYR A 1 92 ? 4.965 -7.983 9.222 1.00 89.06 92 TYR A CA 1
ATOM 765 C C . TYR A 1 92 ? 4.222 -8.221 7.917 1.00 89.06 92 TYR A C 1
ATOM 767 O O . TYR A 1 92 ? 3.031 -8.523 7.922 1.00 89.06 92 TYR A O 1
ATOM 775 N N . PHE A 1 93 ? 4.930 -8.103 6.801 1.00 87.56 93 PHE A N 1
ATOM 776 C CA . PHE A 1 93 ? 4.379 -8.400 5.487 1.00 87.56 93 PHE A CA 1
ATOM 777 C C . PHE A 1 93 ? 5.359 -9.232 4.670 1.00 87.56 93 PHE A C 1
ATOM 779 O O . PHE A 1 93 ? 6.575 -9.200 4.881 1.00 87.56 93 PHE A O 1
ATOM 786 N N . SER A 1 94 ? 4.820 -9.986 3.716 1.00 87.44 94 SER A N 1
ATOM 787 C CA . SER A 1 94 ? 5.613 -10.728 2.747 1.00 87.44 94 SER A CA 1
ATOM 788 C C . SER A 1 94 ? 5.058 -10.545 1.344 1.00 87.44 94 SER A C 1
ATOM 790 O O . SER A 1 94 ? 3.848 -10.520 1.140 1.00 87.44 94 SER A O 1
ATOM 792 N N . ALA A 1 95 ? 5.961 -10.407 0.380 1.00 85.31 95 ALA A N 1
ATOM 793 C CA . ALA A 1 95 ? 5.653 -10.351 -1.033 1.00 85.31 95 ALA A CA 1
ATOM 794 C C . ALA A 1 95 ? 5.928 -11.716 -1.670 1.00 85.31 95 ALA A C 1
ATOM 796 O O . ALA A 1 95 ? 7.060 -12.207 -1.672 1.00 85.31 95 ALA A O 1
ATOM 797 N N . ILE A 1 96 ? 4.895 -12.315 -2.255 1.00 80.38 96 ILE A N 1
ATOM 798 C CA . ILE A 1 96 ? 5.027 -13.518 -3.074 1.00 80.38 96 ILE A CA 1
ATOM 799 C C . ILE A 1 96 ? 4.995 -13.078 -4.533 1.00 80.38 96 ILE A C 1
ATOM 801 O O . ILE A 1 96 ? 4.009 -12.524 -5.010 1.00 80.38 96 ILE A O 1
ATOM 805 N N . GLU A 1 97 ? 6.090 -13.323 -5.243 1.00 79.31 97 GLU A N 1
ATOM 806 C CA . GLU A 1 97 ? 6.169 -13.095 -6.683 1.00 79.31 97 GLU A CA 1
ATOM 807 C C . GLU A 1 97 ? 5.876 -14.401 -7.422 1.00 79.31 97 GLU A C 1
ATOM 809 O O . GLU A 1 97 ? 6.517 -15.421 -7.158 1.00 79.31 97 GLU A O 1
ATOM 814 N N . ILE A 1 98 ? 4.920 -14.351 -8.349 1.00 76.31 98 ILE A N 1
ATOM 815 C CA . ILE A 1 98 ? 4.535 -15.471 -9.208 1.00 76.31 98 ILE A CA 1
ATOM 816 C C . ILE A 1 98 ? 4.924 -15.095 -10.641 1.00 76.31 98 ILE A C 1
ATOM 818 O O . ILE A 1 98 ? 4.208 -14.354 -11.312 1.00 76.31 98 ILE A O 1
ATOM 822 N N . SER A 1 99 ? 6.089 -15.566 -11.090 1.00 71.62 99 SER A N 1
ATOM 823 C CA . SER A 1 99 ? 6.676 -15.177 -12.383 1.00 71.62 99 SER A CA 1
ATOM 824 C C . SER A 1 99 ? 6.199 -16.041 -13.563 1.00 71.62 99 SER A C 1
ATOM 826 O O . SER A 1 99 ? 6.345 -15.635 -14.713 1.00 71.62 99 SER A O 1
ATOM 828 N N . GLU A 1 100 ? 5.599 -17.210 -13.306 1.00 64.50 100 GLU A N 1
ATOM 829 C CA . GLU A 1 100 ? 5.140 -18.147 -14.340 1.00 64.50 100 GLU A CA 1
ATOM 830 C C . GLU A 1 100 ? 3.624 -18.370 -14.264 1.00 64.50 100 GLU A C 1
ATOM 832 O O . GLU A 1 100 ? 3.108 -18.975 -13.324 1.00 64.50 100 GLU A O 1
ATOM 837 N N . TYR A 1 101 ? 2.898 -17.925 -15.293 1.00 57.56 101 TYR A N 1
ATOM 838 C CA . TYR A 1 101 ? 1.532 -18.389 -15.527 1.00 57.56 101 TYR A CA 1
ATOM 839 C C . TYR A 1 101 ? 1.592 -19.744 -16.232 1.00 57.56 101 TYR A C 1
ATOM 841 O O . TYR A 1 101 ? 1.889 -19.829 -17.425 1.00 57.56 101 TYR A O 1
ATOM 849 N N . ALA A 1 102 ? 1.278 -20.819 -15.507 1.00 55.88 102 ALA A N 1
ATOM 850 C CA . ALA A 1 102 ? 0.953 -22.082 -16.155 1.00 55.88 102 ALA A CA 1
ATOM 851 C C . ALA A 1 102 ? -0.304 -21.879 -17.034 1.00 55.88 102 ALA A C 1
ATOM 853 O O . ALA A 1 102 ? -1.259 -21.246 -16.583 1.00 55.88 102 ALA A O 1
ATOM 854 N N . PRO A 1 103 ? -0.364 -22.429 -18.260 1.00 55.41 103 PRO A N 1
ATOM 855 C CA . PRO A 1 103 ? -1.475 -22.196 -19.191 1.00 55.41 103 PRO A CA 1
ATOM 856 C C . PRO A 1 103 ? -2.847 -22.712 -18.718 1.00 55.41 103 PRO A C 1
ATOM 858 O O . PRO A 1 103 ? -3.853 -22.477 -19.383 1.00 55.41 103 PRO A O 1
ATOM 861 N N . LYS A 1 104 ? -2.914 -23.419 -17.586 1.00 57.00 104 LYS A N 1
ATOM 862 C CA . LYS A 1 104 ? -4.172 -23.804 -16.944 1.00 57.00 104 LYS A CA 1
ATOM 863 C C . LYS A 1 104 ? -4.455 -22.852 -15.789 1.00 57.00 104 LYS A C 1
ATOM 865 O O . LYS A 1 104 ? -3.599 -22.660 -14.930 1.00 57.00 104 LYS A O 1
ATOM 870 N N . SER A 1 105 ? -5.666 -22.299 -15.769 1.00 54.56 105 SER A N 1
ATOM 871 C CA . SER A 1 105 ? -6.184 -21.496 -14.663 1.00 54.56 105 SER A CA 1
ATOM 872 C C . SER A 1 105 ? -6.017 -22.259 -13.350 1.00 54.56 105 SER A C 1
ATOM 874 O O . SER A 1 105 ? -6.675 -23.277 -13.137 1.00 54.56 105 SER A O 1
ATOM 876 N N . GLN A 1 106 ? -5.129 -21.788 -12.480 1.00 61.91 106 GLN A N 1
ATOM 877 C CA . GLN A 1 106 ? -4.987 -22.330 -11.136 1.00 61.91 106 GLN A CA 1
ATOM 878 C C . GLN A 1 106 ? -6.007 -21.651 -10.219 1.00 61.91 106 GLN A C 1
ATOM 880 O O . GLN A 1 106 ? -5.628 -20.832 -9.387 1.00 61.91 106 GLN A O 1
ATOM 885 N N . SER A 1 107 ? -7.300 -21.956 -10.373 1.00 64.62 107 SER A N 1
ATOM 886 C CA . SER A 1 107 ? -8.313 -21.584 -9.365 1.00 64.62 107 SER A CA 1
ATOM 887 C C . SER A 1 107 ? -7.829 -21.950 -7.959 1.00 64.62 107 SER A C 1
ATOM 889 O O . SER A 1 107 ? -7.832 -21.120 -7.057 1.00 64.62 107 SER A O 1
ATOM 891 N N . ASP A 1 108 ? -7.223 -23.132 -7.844 1.00 69.12 108 ASP A N 1
ATOM 892 C CA . ASP A 1 108 ? -6.650 -23.673 -6.616 1.00 69.12 108 ASP A CA 1
ATOM 893 C C . ASP A 1 108 ? -5.529 -22.808 -6.017 1.00 69.12 108 ASP A C 1
ATOM 895 O O . ASP A 1 108 ? -5.277 -22.882 -4.816 1.00 69.12 108 ASP A O 1
ATOM 899 N N . LEU A 1 109 ? -4.811 -22.019 -6.825 1.00 75.25 109 LEU A N 1
ATOM 900 C CA . LEU A 1 109 ? -3.761 -21.129 -6.325 1.00 75.25 109 LEU A CA 1
ATOM 901 C C . LEU A 1 109 ? -4.369 -19.930 -5.606 1.00 75.25 109 LEU A C 1
ATOM 903 O O . LEU A 1 109 ? -3.939 -19.603 -4.504 1.00 75.25 109 LEU A O 1
ATOM 907 N N . PHE A 1 110 ? -5.379 -19.304 -6.210 1.00 75.56 110 PHE A N 1
ATOM 908 C CA . PHE A 1 110 ? -6.086 -18.185 -5.593 1.00 75.56 110 PHE A CA 1
ATOM 909 C C . PHE A 1 110 ? -6.837 -18.634 -4.340 1.00 75.56 110 PHE A C 1
ATOM 911 O O . PHE A 1 110 ? -6.785 -17.939 -3.331 1.00 75.56 110 PHE A O 1
ATOM 918 N N . ASP A 1 111 ? -7.441 -19.824 -4.357 1.00 78.06 111 ASP A N 1
ATOM 919 C CA . ASP A 1 111 ? -8.100 -20.393 -3.179 1.00 78.06 111 ASP A CA 1
ATOM 920 C C . ASP A 1 111 ? -7.107 -20.634 -2.033 1.00 78.06 111 ASP A C 1
ATOM 922 O O . ASP A 1 111 ? -7.389 -20.301 -0.883 1.00 78.06 111 ASP A O 1
ATOM 926 N N . LYS A 1 112 ? -5.906 -21.145 -2.335 1.00 81.56 112 LYS A N 1
ATOM 927 C CA . LYS A 1 112 ? -4.842 -21.327 -1.334 1.00 81.56 112 LYS A CA 1
ATOM 928 C C . LYS A 1 112 ? -4.295 -20.006 -0.806 1.00 81.56 112 LYS A C 1
ATOM 930 O O . LYS A 1 112 ? -4.012 -19.923 0.383 1.00 81.56 112 LYS A O 1
ATOM 935 N N . ILE A 1 113 ? -4.143 -19.000 -1.668 1.00 80.06 113 ILE A N 1
ATOM 936 C CA . ILE A 1 113 ? -3.727 -17.652 -1.264 1.00 80.06 113 ILE A CA 1
ATOM 937 C C . ILE A 1 113 ? -4.781 -17.049 -0.332 1.00 80.06 113 ILE A C 1
ATOM 939 O O . ILE A 1 113 ? -4.432 -16.610 0.755 1.00 80.06 113 ILE A O 1
ATOM 943 N N . ASN A 1 114 ? -6.063 -17.114 -0.696 1.00 78.06 114 ASN A N 1
ATOM 944 C CA . ASN A 1 114 ? -7.171 -16.623 0.131 1.00 78.06 114 ASN A CA 1
ATOM 945 C C . ASN A 1 114 ? -7.336 -17.389 1.454 1.00 78.06 114 ASN A C 1
ATOM 947 O O . ASN A 1 114 ? -7.924 -16.860 2.391 1.00 78.06 114 ASN A O 1
ATOM 951 N N . ALA A 1 115 ? -6.835 -18.624 1.535 1.00 82.25 115 ALA A N 1
ATOM 952 C CA . ALA A 1 115 ? -6.821 -19.424 2.756 1.00 82.25 115 ALA A CA 1
ATOM 953 C C . ALA A 1 115 ? -5.618 -19.135 3.676 1.00 82.25 115 ALA A C 1
ATOM 955 O O . ALA A 1 115 ? -5.521 -19.745 4.743 1.00 82.25 115 ALA A O 1
ATOM 956 N N . LEU A 1 116 ? -4.686 -18.257 3.280 1.00 82.94 116 LEU A N 1
ATOM 957 C CA . LEU A 1 116 ? -3.589 -17.841 4.152 1.00 82.94 116 LEU A CA 1
ATOM 958 C C . LEU A 1 116 ? -4.137 -17.075 5.358 1.00 82.94 116 LEU A C 1
ATOM 960 O O . LEU A 1 116 ? -5.012 -16.222 5.224 1.00 82.94 116 LEU A O 1
ATOM 964 N N . ASP A 1 117 ? -3.574 -17.356 6.532 1.00 86.19 117 ASP A N 1
ATOM 965 C CA . ASP A 1 117 ? -3.839 -16.593 7.751 1.00 86.19 117 ASP A CA 1
ATOM 966 C C . ASP A 1 117 ? -3.161 -15.220 7.632 1.00 86.19 117 ASP A C 1
ATOM 968 O O . ASP A 1 117 ? -1.987 -15.033 7.954 1.00 86.19 117 ASP A O 1
ATOM 972 N N . SER A 1 118 ? -3.851 -14.284 6.989 1.00 81.62 118 SER A N 1
ATOM 973 C CA . SER A 1 118 ? -3.355 -12.950 6.663 1.00 81.62 118 SER A CA 1
ATOM 974 C C . SER A 1 118 ? -4.469 -11.929 6.842 1.00 81.62 118 SER A C 1
ATOM 976 O O . SER A 1 118 ? -5.600 -12.158 6.424 1.00 81.62 118 SER A O 1
ATOM 978 N N . GLU A 1 119 ? -4.143 -10.778 7.438 1.00 79.31 119 GLU A N 1
ATOM 979 C CA . GLU A 1 119 ? -5.114 -9.692 7.658 1.00 79.31 119 GLU A CA 1
ATOM 980 C C . GLU A 1 119 ? -5.663 -9.139 6.333 1.00 79.31 119 GLU A C 1
ATOM 982 O O . GLU A 1 119 ? -6.831 -8.767 6.242 1.00 79.31 119 GLU A O 1
ATOM 987 N N . PHE A 1 120 ? -4.829 -9.107 5.291 1.00 76.69 120 PHE A N 1
ATOM 988 C CA . PHE A 1 120 ? -5.229 -8.779 3.929 1.00 76.69 120 PHE A CA 1
ATOM 989 C C . PHE A 1 120 ? -4.287 -9.418 2.913 1.00 76.69 120 PHE A C 1
ATOM 991 O O . PHE A 1 120 ? -3.139 -9.749 3.213 1.00 76.69 120 PHE A O 1
ATOM 998 N N . ILE A 1 121 ? -4.755 -9.498 1.670 1.00 79.56 121 ILE A N 1
ATOM 999 C CA . ILE A 1 121 ? -3.955 -9.895 0.514 1.00 79.56 121 ILE A CA 1
ATOM 1000 C C . ILE A 1 121 ? -4.137 -8.822 -0.559 1.00 79.56 121 ILE A C 1
ATOM 1002 O O . ILE A 1 121 ? -5.257 -8.549 -0.988 1.00 79.56 121 ILE A O 1
ATOM 1006 N N . PHE A 1 122 ? -3.033 -8.218 -1.002 1.00 78.50 122 PHE A N 1
ATOM 1007 C CA . PHE A 1 122 ? -3.021 -7.332 -2.166 1.00 78.50 122 PHE A CA 1
ATOM 1008 C C . PHE A 1 122 ? -2.404 -8.060 -3.351 1.00 78.50 122 PHE A C 1
ATOM 1010 O O . PHE A 1 122 ? -1.253 -8.490 -3.298 1.00 78.50 122 PHE A O 1
ATOM 1017 N N . MET A 1 123 ? -3.168 -8.165 -4.434 1.00 77.00 123 MET A N 1
ATOM 1018 C CA . MET A 1 123 ? -2.696 -8.729 -5.692 1.00 77.00 123 MET A CA 1
ATOM 1019 C C . MET A 1 123 ? -2.508 -7.617 -6.717 1.00 77.00 123 MET A C 1
ATOM 1021 O O . MET A 1 123 ? -3.370 -6.754 -6.885 1.00 77.00 123 MET A O 1
ATOM 1025 N N . HIS A 1 124 ? -1.376 -7.640 -7.414 1.00 75.50 124 HIS A N 1
ATOM 1026 C CA . HIS A 1 124 ? -1.120 -6.758 -8.543 1.00 75.50 124 HIS A CA 1
ATOM 1027 C C . HIS A 1 124 ? -0.499 -7.543 -9.694 1.00 75.50 124 HIS A C 1
ATOM 1029 O O . HIS A 1 124 ? 0.329 -8.433 -9.491 1.00 75.50 124 HIS A O 1
ATOM 1035 N N . ALA A 1 125 ? -0.838 -7.169 -10.923 1.00 78.81 125 ALA A N 1
ATOM 1036 C CA . ALA A 1 125 ? -0.207 -7.725 -12.109 1.00 78.81 125 ALA A CA 1
ATOM 1037 C C . ALA A 1 125 ? 0.826 -6.732 -12.640 1.00 78.81 125 ALA A C 1
ATOM 1039 O O . ALA A 1 125 ? 0.491 -5.594 -12.970 1.00 78.81 125 ALA A O 1
ATOM 1040 N N . TYR A 1 126 ? 2.083 -7.154 -12.750 1.00 82.38 126 TYR A N 1
ATOM 1041 C CA . TYR A 1 126 ? 3.115 -6.366 -13.414 1.00 82.38 126 TYR A CA 1
ATOM 1042 C C . TYR A 1 126 ? 3.275 -6.841 -14.856 1.00 82.38 126 TYR A C 1
ATOM 1044 O O . TYR A 1 126 ? 3.542 -8.011 -15.113 1.00 82.38 126 TYR A O 1
ATOM 1052 N N . SER A 1 127 ? 3.104 -5.927 -15.808 1.00 84.94 127 SER A N 1
ATOM 1053 C CA . SER A 1 127 ? 3.350 -6.189 -17.227 1.00 84.94 127 SER A CA 1
ATOM 1054 C C . SER A 1 127 ? 4.616 -5.456 -17.670 1.00 84.94 127 SER A C 1
ATOM 1056 O O . SER A 1 127 ? 4.598 -4.217 -17.722 1.00 84.94 127 SER A O 1
ATOM 1058 N N . PRO A 1 128 ? 5.709 -6.174 -17.993 1.00 85.19 128 PRO A N 1
ATOM 1059 C CA . PRO A 1 128 ? 6.928 -5.544 -18.473 1.00 85.19 128 PRO A CA 1
ATOM 1060 C C . PRO A 1 128 ? 6.670 -4.879 -19.826 1.00 85.19 128 PRO A C 1
ATOM 1062 O O . PRO A 1 128 ? 5.974 -5.412 -20.693 1.00 85.19 128 PRO A O 1
ATOM 1065 N N . LYS A 1 129 ? 7.231 -3.687 -20.016 1.00 88.19 129 LYS A N 1
ATOM 1066 C CA . LYS A 1 129 ? 7.224 -3.012 -21.315 1.00 88.19 129 LYS A CA 1
ATOM 1067 C C . LYS A 1 129 ? 8.486 -3.386 -22.082 1.00 88.19 129 LYS A C 1
ATOM 1069 O O . LYS A 1 129 ? 9.513 -3.706 -21.496 1.00 88.19 129 LYS A O 1
ATOM 1074 N N . ASN A 1 130 ? 8.416 -3.300 -23.409 1.00 89.81 130 ASN A N 1
ATOM 1075 C CA . ASN A 1 130 ? 9.565 -3.568 -24.268 1.00 89.81 130 ASN A CA 1
ATOM 1076 C C . ASN A 1 130 ? 10.740 -2.631 -23.917 1.00 89.81 130 ASN A C 1
ATOM 1078 O O . ASN A 1 130 ? 10.617 -1.406 -24.033 1.00 89.81 130 ASN A O 1
ATOM 1082 N N . SER A 1 131 ? 11.866 -3.220 -23.509 1.00 90.19 131 SER A N 1
ATOM 1083 C CA . SER A 1 131 ? 13.040 -2.496 -23.014 1.00 90.19 131 SER A CA 1
ATOM 1084 C C . SER A 1 131 ? 13.642 -1.556 -24.058 1.00 90.19 131 SER A C 1
ATOM 1086 O O . SER A 1 131 ? 14.032 -0.442 -23.718 1.00 90.19 131 SER A O 1
ATOM 1088 N N . GLN A 1 132 ? 13.643 -1.939 -25.338 1.00 89.19 132 GLN A N 1
ATOM 1089 C CA . GLN A 1 132 ? 14.185 -1.102 -26.411 1.00 89.19 132 GLN A CA 1
ATOM 1090 C C . GLN A 1 132 ? 13.332 0.156 -26.619 1.00 89.19 132 GLN A C 1
ATOM 1092 O O . GLN A 1 132 ? 13.847 1.272 -26.638 1.00 89.19 132 GLN A O 1
ATOM 1097 N N . VAL A 1 133 ? 12.006 -0.006 -26.669 1.00 91.56 133 VAL A N 1
ATOM 1098 C CA . VAL A 1 133 ? 11.074 1.127 -26.788 1.00 91.56 133 VAL A CA 1
ATOM 1099 C C . VAL A 1 133 ? 11.188 2.072 -25.586 1.00 91.56 133 VAL A C 1
ATOM 1101 O O . VAL A 1 133 ? 11.084 3.291 -25.736 1.00 91.56 133 VAL A O 1
ATOM 1104 N N . LEU A 1 134 ? 11.377 1.526 -24.383 1.00 91.44 134 LEU A N 1
ATOM 1105 C CA . LEU A 1 134 ? 11.555 2.315 -23.164 1.00 91.44 134 LEU A CA 1
ATOM 1106 C C . LEU A 1 134 ? 12.875 3.083 -23.155 1.00 91.44 134 LEU A C 1
ATOM 1108 O O . LEU A 1 134 ? 12.854 4.280 -22.872 1.00 91.44 134 LEU A O 1
ATOM 1112 N N . LYS A 1 135 ? 13.985 2.421 -23.496 1.00 94.00 135 LYS A N 1
ATO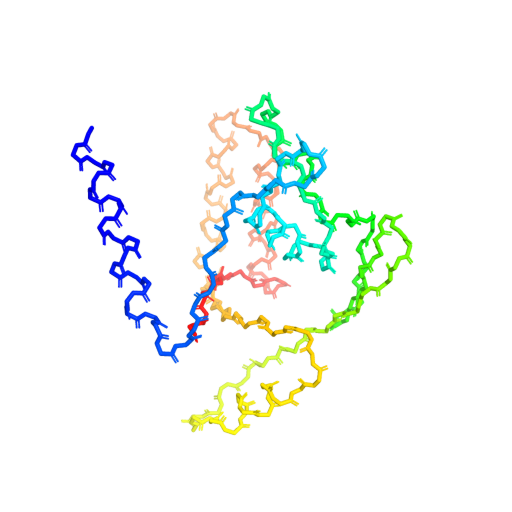M 1113 C CA . LYS A 1 135 ? 15.308 3.038 -23.644 1.00 94.00 135 LYS A CA 1
ATOM 1114 C C . LYS A 1 135 ? 15.224 4.259 -24.557 1.00 94.00 135 LYS A C 1
ATOM 1116 O O . LYS A 1 135 ? 15.558 5.370 -24.151 1.00 94.00 135 LYS A O 1
ATOM 1121 N N . ASP A 1 136 ? 14.670 4.088 -25.753 1.00 94.88 136 ASP A N 1
ATOM 1122 C CA . ASP A 1 136 ? 14.606 5.170 -26.736 1.00 94.88 136 ASP A CA 1
ATOM 1123 C C . ASP A 1 136 ? 13.750 6.351 -26.246 1.00 94.88 136 ASP A C 1
ATOM 1125 O O . ASP A 1 136 ? 14.125 7.516 -26.418 1.00 94.88 136 ASP A O 1
ATOM 1129 N N . LYS A 1 137 ? 12.635 6.073 -25.554 1.00 95.00 137 LYS A N 1
ATOM 1130 C CA . LYS A 1 137 ? 11.782 7.109 -24.949 1.00 95.00 137 LYS A CA 1
ATOM 1131 C C . LYS A 1 137 ? 12.462 7.852 -23.800 1.00 95.00 137 LYS A C 1
ATOM 1133 O O . LYS A 1 137 ? 12.326 9.076 -23.715 1.00 95.00 137 LYS A O 1
ATOM 1138 N N . LEU A 1 138 ? 13.162 7.144 -22.915 1.00 94.69 138 LEU A N 1
ATOM 1139 C CA . LEU A 1 138 ? 13.885 7.743 -21.790 1.00 94.69 138 LEU A CA 1
ATOM 1140 C C . LEU A 1 138 ? 15.025 8.633 -22.294 1.00 94.69 138 LEU A C 1
ATOM 1142 O O . LEU A 1 138 ? 15.094 9.803 -21.913 1.00 94.69 138 LEU A O 1
ATOM 1146 N N . ALA A 1 139 ? 15.830 8.138 -23.238 1.00 94.88 139 ALA A N 1
ATOM 1147 C CA . ALA A 1 139 ? 16.899 8.908 -23.868 1.00 94.88 139 ALA A CA 1
ATOM 1148 C C . ALA A 1 139 ? 16.366 10.149 -24.604 1.00 94.88 139 ALA A C 1
ATOM 1150 O O . ALA A 1 139 ? 16.928 11.240 -24.491 1.00 94.88 139 ALA A O 1
ATOM 1151 N N . PHE A 1 140 ? 15.254 10.016 -25.337 1.00 95.50 140 PHE A N 1
ATOM 1152 C CA . PHE A 1 140 ? 14.609 11.151 -25.998 1.00 95.50 140 PHE A CA 1
ATOM 1153 C C . PHE A 1 140 ? 14.117 12.203 -24.992 1.00 95.50 140 PHE A C 1
ATOM 1155 O O . PHE A 1 140 ? 14.350 13.397 -25.182 1.00 95.50 140 PHE A O 1
ATOM 1162 N N . THR A 1 141 ? 13.477 11.767 -23.904 1.00 94.25 141 THR A N 1
ATOM 1163 C CA . THR A 1 141 ? 12.938 12.662 -22.867 1.00 94.25 141 THR A CA 1
ATOM 1164 C C . THR A 1 141 ? 14.053 13.382 -22.114 1.00 94.25 141 THR A C 1
ATOM 1166 O O . THR A 1 141 ? 13.963 14.594 -21.922 1.00 94.25 141 THR A O 1
ATOM 1169 N N . SER A 1 142 ? 15.123 12.662 -21.764 1.00 94.12 142 SER A N 1
ATOM 1170 C CA . SER A 1 142 ? 16.342 13.213 -21.166 1.00 94.12 142 SER A CA 1
ATOM 1171 C C . SER A 1 142 ? 16.915 14.344 -22.026 1.00 94.12 142 SER A C 1
ATOM 1173 O O . SER A 1 142 ? 17.022 15.482 -21.562 1.00 94.12 142 SER A O 1
ATOM 1175 N N . ARG A 1 143 ? 17.173 14.075 -23.318 1.00 93.88 143 ARG A N 1
ATOM 1176 C CA . ARG A 1 143 ? 17.679 15.086 -24.263 1.00 93.88 143 ARG A CA 1
ATOM 1177 C C . ARG A 1 143 ? 16.752 16.291 -24.361 1.00 93.88 143 ARG A C 1
ATOM 1179 O O . ARG A 1 143 ? 17.225 17.423 -24.329 1.00 93.88 143 ARG A O 1
ATOM 1186 N N . ARG A 1 144 ? 15.438 16.063 -24.450 1.00 94.81 144 ARG A N 1
ATOM 1187 C CA . ARG A 1 144 ? 14.450 17.141 -24.564 1.00 94.81 144 ARG A CA 1
ATOM 1188 C C . ARG A 1 144 ? 14.485 18.080 -23.360 1.00 94.81 144 ARG A C 1
ATOM 1190 O O . ARG A 1 144 ? 14.491 19.284 -23.572 1.00 94.81 144 ARG A O 1
ATOM 1197 N N . ILE A 1 145 ? 14.538 17.544 -22.137 1.00 92.19 145 ILE A N 1
ATOM 1198 C CA . ILE A 1 145 ? 14.594 18.342 -20.899 1.00 92.19 145 ILE A CA 1
ATOM 1199 C C . ILE A 1 145 ? 15.859 19.201 -20.863 1.00 92.19 145 ILE A C 1
ATOM 1201 O O . ILE A 1 145 ? 15.786 20.385 -20.543 1.00 92.19 145 ILE A O 1
ATOM 1205 N N . ILE A 1 146 ? 17.006 18.620 -21.219 1.00 90.12 146 ILE A N 1
ATOM 1206 C CA . ILE A 1 146 ? 18.289 19.333 -21.223 1.00 90.12 146 ILE A CA 1
ATOM 1207 C C . ILE A 1 146 ? 18.273 20.462 -22.262 1.00 90.12 146 ILE A C 1
ATOM 1209 O O . ILE A 1 146 ? 18.654 21.588 -21.949 1.00 90.12 146 ILE A O 1
ATOM 1213 N N . ILE A 1 147 ? 17.790 20.182 -23.478 1.00 91.06 147 ILE A N 1
ATOM 1214 C CA . ILE A 1 147 ? 17.711 21.165 -24.571 1.00 91.06 147 ILE A CA 1
ATOM 1215 C C . ILE A 1 147 ? 16.724 22.289 -24.238 1.00 91.06 147 ILE A C 1
ATOM 1217 O O . ILE A 1 147 ? 17.000 23.448 -24.530 1.00 91.06 147 ILE A O 1
ATOM 1221 N N . SER A 1 148 ? 15.592 21.976 -23.601 1.00 90.81 148 SER A N 1
ATOM 1222 C CA . SER A 1 148 ? 14.583 22.974 -23.231 1.00 90.81 148 SER A CA 1
ATOM 1223 C C . SER A 1 148 ? 14.964 23.823 -22.010 1.00 90.81 148 SER A C 1
ATOM 1225 O O . SER A 1 148 ? 14.121 24.569 -21.520 1.00 90.81 148 SER A O 1
ATOM 1227 N N . GLY A 1 149 ? 16.184 23.688 -21.477 1.00 85.56 149 GLY A N 1
ATOM 1228 C CA . GLY A 1 149 ? 16.633 24.412 -20.283 1.00 85.56 149 GLY A CA 1
ATOM 1229 C C . GLY A 1 149 ? 15.972 23.945 -18.980 1.00 85.56 149 GLY A C 1
ATOM 1230 O O . GLY A 1 149 ? 15.915 24.706 -18.018 1.00 85.56 149 GLY A O 1
ATOM 1231 N N . GLY A 1 150 ? 15.444 22.718 -18.946 1.00 85.00 150 GLY A N 1
ATOM 1232 C CA . GLY A 1 150 ? 14.862 22.117 -17.747 1.00 85.00 150 GLY A CA 1
ATOM 1233 C C . GLY A 1 150 ? 15.917 21.669 -16.727 1.00 85.00 150 GLY A C 1
ATOM 1234 O O . GLY A 1 150 ? 17.117 21.891 -16.899 1.00 85.00 150 GLY A O 1
ATOM 1235 N N . SER A 1 151 ? 15.476 21.008 -15.651 1.00 92.19 151 SER A N 1
ATOM 1236 C CA . SER A 1 151 ? 16.386 20.507 -14.611 1.00 92.19 151 SER A CA 1
ATOM 1237 C C . SER A 1 151 ? 17.403 19.518 -15.195 1.00 92.19 151 SER A C 1
ATOM 1239 O O . SER A 1 151 ? 17.045 18.435 -15.668 1.00 92.19 151 SER A O 1
ATOM 1241 N N . LYS A 1 152 ? 18.689 19.890 -15.141 1.00 88.12 152 LYS A N 1
ATOM 1242 C CA . LYS A 1 152 ? 19.797 19.041 -15.605 1.00 88.12 152 LYS A CA 1
ATOM 1243 C C . LYS A 1 152 ? 19.869 17.731 -14.830 1.00 88.12 152 LYS A C 1
ATOM 1245 O O . LYS A 1 152 ? 20.101 16.696 -15.442 1.00 88.12 152 LYS A O 1
ATOM 1250 N N . GLU A 1 153 ? 19.623 17.774 -13.524 1.00 91.31 153 GLU A N 1
ATOM 1251 C CA . GLU A 1 153 ? 19.609 16.593 -12.655 1.00 91.31 153 GLU A CA 1
ATOM 1252 C C . GLU A 1 153 ? 18.556 15.589 -13.128 1.00 91.31 153 GLU A C 1
ATOM 1254 O O . GLU A 1 153 ? 18.883 14.438 -13.397 1.00 91.31 153 GLU A O 1
ATOM 1259 N N . GLN A 1 154 ? 17.320 16.045 -13.360 1.00 88.56 154 GLN A N 1
ATOM 1260 C CA . GLN A 1 154 ? 16.250 15.191 -13.887 1.00 88.56 154 GLN A CA 1
ATOM 1261 C C . GLN A 1 154 ? 16.602 14.619 -15.266 1.00 88.56 154 GLN A C 1
ATOM 1263 O O . GLN A 1 154 ? 16.363 13.440 -15.535 1.00 88.56 154 GLN A O 1
ATOM 1268 N N . GLY A 1 155 ? 17.196 15.438 -16.140 1.00 91.25 155 GLY A N 1
ATOM 1269 C CA . GLY A 1 155 ? 17.674 14.996 -17.448 1.00 91.25 155 GLY A CA 1
ATOM 1270 C C . GLY A 1 155 ? 18.730 13.891 -17.345 1.00 91.25 155 GLY A C 1
ATOM 1271 O O . GLY A 1 155 ? 18.615 12.875 -18.032 1.00 91.25 155 GLY A O 1
ATOM 1272 N N . MET A 1 156 ? 19.720 14.049 -16.465 1.00 91.75 156 MET A N 1
ATOM 1273 C CA . MET A 1 156 ? 20.776 13.058 -16.232 1.00 91.75 156 MET A CA 1
ATOM 1274 C C . MET A 1 156 ? 20.221 11.764 -15.634 1.00 91.75 156 MET A C 1
ATOM 1276 O O . MET A 1 156 ? 20.521 10.690 -16.150 1.00 91.75 156 MET A O 1
ATOM 1280 N N . THR A 1 157 ? 19.343 11.847 -14.628 1.00 93.25 157 THR A N 1
ATOM 1281 C CA . THR A 1 157 ? 18.694 10.669 -14.029 1.00 93.25 157 THR A CA 1
ATOM 1282 C C . THR A 1 157 ? 17.948 9.840 -15.075 1.00 93.25 157 THR A C 1
ATOM 1284 O O . THR A 1 157 ? 18.090 8.619 -15.106 1.00 93.25 157 THR A O 1
ATOM 1287 N N . LEU A 1 158 ? 17.195 10.480 -15.977 1.00 93.31 158 LEU A N 1
ATOM 1288 C CA . LEU A 1 158 ? 16.503 9.773 -17.062 1.00 93.31 158 LEU A CA 1
ATOM 1289 C C . LEU A 1 158 ? 17.468 9.145 -18.079 1.00 93.31 158 LEU A C 1
ATOM 1291 O O . LEU A 1 158 ? 17.149 8.103 -18.650 1.00 93.31 158 LEU A O 1
ATOM 1295 N N . GLY A 1 159 ? 18.638 9.753 -18.292 1.00 92.00 159 GLY A N 1
ATOM 1296 C CA . GLY A 1 159 ? 19.712 9.185 -19.108 1.00 92.00 159 GLY A CA 1
ATOM 1297 C C . GLY A 1 159 ? 20.274 7.901 -18.494 1.00 92.00 159 GLY A C 1
ATOM 1298 O O . GLY A 1 159 ? 20.279 6.868 -19.155 1.00 92.00 159 GLY A O 1
ATOM 1299 N N . CYS A 1 160 ? 20.634 7.928 -17.208 1.00 93.38 160 CYS A N 1
ATOM 1300 C CA . CYS A 1 160 ? 21.101 6.738 -16.490 1.00 93.38 160 CYS A CA 1
ATOM 1301 C C . CYS A 1 160 ? 20.038 5.629 -16.461 1.00 93.38 160 CYS A C 1
ATOM 1303 O O . CYS A 1 160 ? 20.341 4.470 -16.728 1.00 93.38 160 CYS A O 1
ATOM 1305 N N . LEU A 1 161 ? 18.768 5.978 -16.214 1.00 92.81 161 LEU A N 1
ATOM 1306 C CA . LEU A 1 161 ? 17.660 5.017 -16.280 1.00 92.81 161 LEU A CA 1
ATOM 1307 C C . LEU A 1 161 ? 17.536 4.376 -17.669 1.00 92.81 161 LEU A C 1
ATOM 1309 O O . LEU A 1 161 ? 17.248 3.186 -17.769 1.00 92.81 161 LEU A O 1
ATOM 1313 N N . SER A 1 162 ? 17.769 5.139 -18.740 1.00 93.94 162 SER A N 1
ATOM 1314 C CA . SER A 1 162 ? 17.769 4.607 -20.104 1.00 93.94 162 SER A CA 1
ATOM 1315 C C . SER A 1 162 ? 18.853 3.549 -20.318 1.00 93.94 162 SER A C 1
ATOM 1317 O O . SER A 1 162 ? 18.612 2.577 -21.033 1.00 93.94 162 SER A O 1
ATOM 1319 N N . GLU A 1 163 ? 20.043 3.746 -19.755 1.00 94.12 163 GLU A N 1
ATOM 1320 C CA . GLU A 1 163 ? 21.155 2.798 -19.872 1.00 94.12 163 GLU A CA 1
ATOM 1321 C C . GLU A 1 163 ? 20.869 1.518 -19.091 1.00 94.12 163 GLU A C 1
ATOM 1323 O O . GLU A 1 163 ? 20.945 0.437 -19.669 1.00 94.12 163 GLU A O 1
ATOM 1328 N N . LEU A 1 164 ? 20.418 1.639 -17.839 1.00 93.75 164 LEU A N 1
ATOM 1329 C CA . LEU A 1 164 ? 20.048 0.495 -17.000 1.00 93.75 164 LEU A CA 1
ATOM 1330 C C . LEU A 1 164 ? 18.953 -0.367 -17.653 1.00 93.75 164 LEU A C 1
ATOM 1332 O O . LEU A 1 164 ? 19.050 -1.592 -17.673 1.00 93.75 164 LEU A O 1
ATOM 1336 N N . VAL A 1 165 ? 17.926 0.259 -18.247 1.00 92.62 165 VAL A N 1
ATOM 1337 C CA . VAL A 1 165 ? 16.885 -0.467 -19.003 1.00 92.62 165 VAL A CA 1
ATOM 1338 C C . VAL A 1 165 ? 17.461 -1.118 -20.260 1.00 92.62 165 VAL A C 1
ATOM 1340 O O . VAL A 1 165 ? 17.092 -2.238 -20.609 1.00 92.62 165 VAL A O 1
ATOM 1343 N N . GLY A 1 166 ? 18.350 -0.417 -20.966 1.00 89.00 166 GLY A N 1
ATOM 1344 C CA . GLY A 1 166 ? 18.964 -0.903 -22.198 1.00 89.00 166 GLY A CA 1
ATOM 1345 C C . GLY A 1 166 ? 19.909 -2.086 -21.998 1.00 89.00 166 GLY A C 1
ATOM 1346 O O . GLY A 1 166 ? 20.012 -2.918 -22.895 1.00 89.00 166 GLY A O 1
ATOM 1347 N N . ASN A 1 167 ? 20.568 -2.151 -20.844 1.00 90.12 167 ASN A N 1
ATOM 1348 C CA . ASN A 1 167 ? 21.476 -3.231 -20.460 1.00 90.12 167 ASN A CA 1
ATOM 1349 C C . ASN A 1 167 ? 20.740 -4.437 -19.857 1.00 90.12 167 ASN A C 1
ATOM 1351 O O . ASN A 1 167 ? 21.324 -5.508 -19.734 1.00 90.12 167 ASN A O 1
ATOM 1355 N N . GLY A 1 168 ? 19.461 -4.275 -19.505 1.00 85.06 168 GLY A N 1
ATOM 1356 C CA . GLY A 1 168 ? 18.676 -5.304 -18.825 1.00 85.06 168 GLY A CA 1
ATOM 1357 C C . GLY A 1 168 ? 18.883 -5.348 -17.309 1.00 85.06 168 GLY A C 1
ATOM 1358 O O . GLY A 1 168 ? 18.348 -6.246 -16.667 1.00 85.06 168 GLY A O 1
ATOM 1359 N N . ASP A 1 169 ? 19.595 -4.373 -16.733 1.00 87.12 169 ASP A N 1
ATOM 1360 C CA . ASP A 1 169 ? 19.826 -4.270 -15.285 1.00 87.12 169 ASP A CA 1
ATOM 1361 C C . ASP A 1 169 ? 18.522 -3.985 -14.523 1.00 87.12 169 ASP A C 1
ATOM 1363 O O . ASP A 1 169 ? 18.345 -4.412 -13.383 1.00 87.12 169 ASP A O 1
ATOM 1367 N N . ILE A 1 170 ? 17.591 -3.265 -15.160 1.00 87.75 170 ILE A N 1
ATOM 1368 C CA . ILE A 1 170 ? 16.250 -3.002 -14.629 1.00 87.75 170 ILE A CA 1
ATOM 1369 C C . ILE A 1 170 ? 15.183 -3.212 -15.706 1.00 87.75 170 ILE A C 1
ATOM 1371 O O . ILE A 1 170 ? 15.381 -2.895 -16.878 1.00 87.75 170 ILE A O 1
ATOM 1375 N N . THR A 1 171 ? 14.004 -3.680 -15.293 1.00 86.12 171 THR A N 1
ATOM 1376 C CA . THR A 1 171 ? 12.818 -3.763 -16.157 1.00 86.12 171 THR A CA 1
ATOM 1377 C C . THR A 1 171 ? 11.774 -2.755 -15.692 1.00 86.12 171 THR A C 1
ATOM 1379 O O . THR A 1 171 ? 11.449 -2.675 -14.507 1.00 86.12 171 THR A O 1
ATOM 1382 N N . LEU A 1 172 ? 11.235 -1.973 -16.631 1.00 86.50 172 LEU A N 1
ATOM 1383 C CA . LEU A 1 172 ? 10.125 -1.057 -16.375 1.00 86.50 172 LEU A CA 1
ATOM 1384 C C . LEU A 1 172 ? 8.858 -1.567 -17.060 1.00 86.50 172 LEU A C 1
ATOM 1386 O O . LEU A 1 172 ? 8.888 -2.170 -18.132 1.00 86.50 172 LEU A O 1
ATOM 1390 N N . GLY A 1 173 ? 7.720 -1.287 -16.444 1.00 84.38 173 GLY A N 1
ATOM 1391 C CA . GLY A 1 173 ? 6.450 -1.871 -16.836 1.00 84.38 173 GLY A CA 1
ATOM 1392 C C . GLY A 1 173 ? 5.285 -1.063 -16.307 1.00 84.38 173 GLY A C 1
ATOM 1393 O O . GLY A 1 173 ? 5.442 0.062 -15.830 1.00 84.38 173 GLY A O 1
ATOM 1394 N N . SER A 1 174 ? 4.098 -1.624 -16.438 1.00 82.25 174 SER A N 1
ATOM 1395 C CA . SER A 1 174 ? 2.885 -1.079 -15.842 1.00 82.25 174 SER A CA 1
ATOM 1396 C C . SER A 1 174 ? 2.335 -2.064 -14.831 1.00 82.25 174 SER A C 1
ATOM 1398 O O . SER A 1 174 ? 2.189 -3.245 -15.143 1.00 82.25 174 SER A O 1
ATOM 1400 N N . TYR A 1 175 ? 1.989 -1.550 -13.656 1.00 76.25 175 TYR A N 1
ATOM 1401 C CA . TYR A 1 175 ? 1.114 -2.254 -12.735 1.00 76.25 175 TYR A CA 1
ATOM 1402 C C . TYR A 1 175 ? -0.323 -2.102 -13.230 1.00 76.25 175 TYR A C 1
ATOM 1404 O O . TYR A 1 175 ? -0.801 -0.986 -13.441 1.00 76.25 175 TYR A O 1
ATOM 1412 N N . GLY A 1 176 ? -0.982 -3.228 -13.477 1.00 66.69 176 GLY A N 1
ATOM 1413 C CA . GLY A 1 176 ? -2.428 -3.306 -13.586 1.00 66.69 176 GLY A CA 1
ATOM 1414 C C . GLY A 1 176 ? -3.007 -3.748 -12.248 1.00 66.69 176 GLY A C 1
ATOM 1415 O O . GLY A 1 176 ? -2.414 -4.583 -11.558 1.00 66.69 176 GLY A O 1
ATOM 1416 N N . ASN A 1 177 ? -4.177 -3.219 -11.899 1.00 48.78 177 ASN A N 1
ATOM 1417 C CA . ASN A 1 177 ? -4.985 -3.828 -10.851 1.00 48.78 177 ASN A CA 1
ATOM 1418 C C . ASN A 1 177 ? -5.495 -5.156 -11.422 1.00 48.78 177 ASN A C 1
ATOM 1420 O O . ASN A 1 177 ? -6.277 -5.150 -12.374 1.00 48.78 177 ASN A O 1
ATOM 1424 N N . SER A 1 178 ? -5.007 -6.285 -10.906 1.00 42.28 178 SER A N 1
ATOM 1425 C CA . SER A 1 178 ? -5.730 -7.544 -11.071 1.00 42.28 178 SER A CA 1
ATOM 1426 C C . SER A 1 178 ? -7.047 -7.388 -10.315 1.00 42.28 178 SER A C 1
ATOM 1428 O O . SER A 1 178 ? -7.016 -7.033 -9.136 1.00 42.28 178 SER A O 1
ATOM 1430 N N . LEU A 1 179 ? -8.166 -7.540 -11.030 1.00 35.22 179 LEU A N 1
ATOM 1431 C CA . LEU A 1 179 ? -9.508 -7.614 -10.448 1.00 35.22 179 LEU A CA 1
ATOM 1432 C C . LEU A 1 179 ? -9.603 -8.777 -9.461 1.00 35.22 179 LEU A C 1
ATOM 1434 O O . LEU A 1 179 ? -9.053 -9.850 -9.799 1.00 35.22 179 LEU A O 1
#

Organism: Helicobacter pylori (NCBI:txid210)

pLDDT: mean 81.63, std 11.61, range [35.22, 95.5]

InterPro domains:
  IPR018145 Type IV secretion system ATPase VirB4/TrbE, middle domain [PF03135] (25-179)

Secondary structure (DSSP, 8-state):
-HHHHHHHHHHHHHHHHHGGG------EEEETTEEEEHHHHHHHHHHHS-----B--TT---HHHH-STTEEEEEEETTEEEEEETTS-EEEEEPPP-----SS--HHHHHHHHTSS-S-----EEEEPPHHHHHHHHHHHHHHHHHTT--HHHHHHHHHHHHHHHHTSS--EEEE---

Sequence (179 aa):
RAKLENFKDRIELIEELLSKYHPTRLKEYIKDGVVYSKQCEFYNFLVGMNEAPFICNRKDLYLKEKMHGGVKEVYFANKHGKILNDDLSEKYFSAIEISEYAPKSQSDLFDKINALDSEFIFMHAYSPKNSQVLKDKLAFTSRRIIISGGSKEQGMTLGCLSELVGNGDITLGSYGNSL

Foldseek 3Di:
DVVVVVVVVVVVVVCVVCVVVVDDDW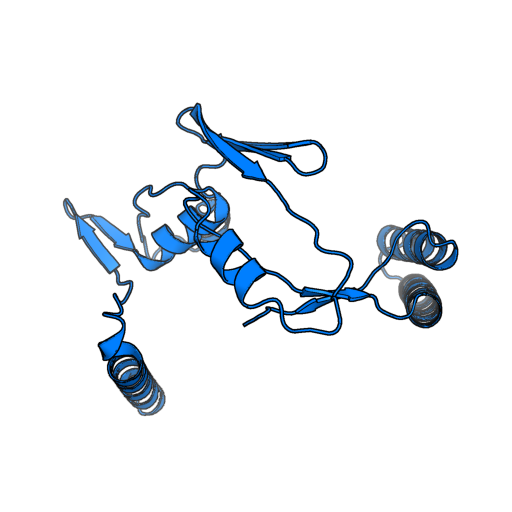AWDDDPNFIWTSVLQVQLCVQQVDNDTHGDDVPDPPSVVVSNSQFPDKADDPQKIWTQGVVRDIDIGGHDDDPDDDPDPPPVVVVVVVVDPDPDDFDKDWDFDDLVVQLVVLLVVLVVCVVVVHDPVSSVVSNVVSVCSVVVVDTDTDIDRDD

Radius of gyration: 22.48 Å; chains: 1; bounding box: 50×48×49 Å